Protein AF-A0ABC8UT02-F1 (afdb_monomer_lite)

Foldseek 3Di:
DVVVVVVVVVVVVVVPPPPPPAAAEAAQQPPVFADPPDDSVVVVVVDDHDPRHHYDGDDDPPPDDDDDDDPVRVD

Radius of gyration: 21.35 Å; chains: 1; bounding box: 38×45×58 Å

Structure (mmCIF, N/CA/C/O backbone):
data_AF-A0ABC8UT02-F1
#
_entry.id   AF-A0ABC8UT02-F1
#
loop_
_atom_site.group_PDB
_atom_site.id
_atom_site.type_symbol
_atom_site.label_atom_id
_atom_site.label_alt_id
_atom_site.label_comp_id
_atom_site.label_asym_id
_atom_site.label_entity_id
_atom_site.label_seq_id
_atom_site.pdbx_PDB_ins_code
_atom_site.Cartn_x
_atom_site.Cartn_y
_atom_site.Cartn_z
_atom_site.occupancy
_atom_site.B_iso_or_equiv
_atom_site.auth_seq_id
_atom_site.auth_comp_id
_atom_site.auth_asym_id
_atom_site.auth_atom_id
_atom_site.pdbx_PDB_model_num
ATOM 1 N N . MET A 1 1 ? -25.060 26.853 40.635 1.00 55.25 1 MET A N 1
ATOM 2 C CA . MET A 1 1 ? -25.661 25.552 40.252 1.00 55.25 1 MET A CA 1
ATOM 3 C C . MET A 1 1 ? -25.638 25.328 38.735 1.00 55.25 1 MET A C 1
ATOM 5 O O . MET A 1 1 ? -25.283 24.237 38.319 1.00 55.25 1 MET A O 1
ATOM 9 N N . ALA A 1 2 ? -25.901 26.351 37.908 1.00 58.81 2 ALA A N 1
ATOM 10 C CA . ALA A 1 2 ? -25.894 26.244 36.440 1.00 58.81 2 ALA A CA 1
ATOM 11 C C . AL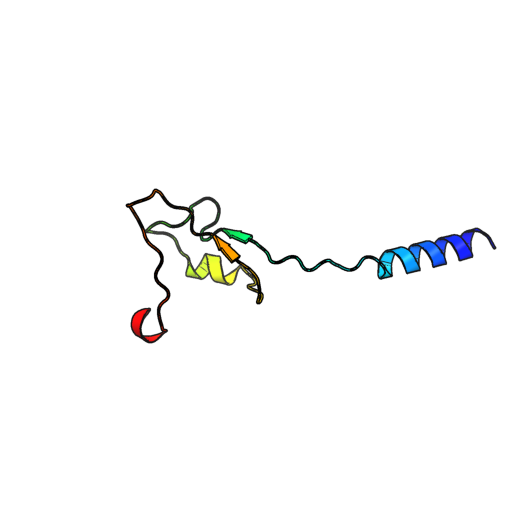A A 1 2 ? -24.540 25.838 35.805 1.00 58.81 2 ALA A C 1
ATOM 13 O O . ALA A 1 2 ? -24.518 25.002 34.909 1.00 58.81 2 ALA A O 1
ATOM 14 N N . SER A 1 3 ? -23.403 26.354 36.294 1.00 69.12 3 SER A N 1
ATOM 15 C CA . SER A 1 3 ? -22.076 26.047 35.722 1.00 69.12 3 SER A CA 1
ATOM 16 C C . SER A 1 3 ? -21.614 24.608 35.967 1.00 69.12 3 SER A C 1
ATOM 18 O O . SER A 1 3 ? -21.001 23.993 35.103 1.00 69.12 3 SER A O 1
ATOM 20 N N . LYS A 1 4 ? -21.938 24.047 37.135 1.00 69.62 4 LYS A N 1
ATOM 21 C CA . LYS A 1 4 ? -21.568 22.677 37.511 1.00 69.62 4 LYS A CA 1
ATOM 22 C C . LYS A 1 4 ? -22.343 21.653 36.675 1.00 69.62 4 LYS A C 1
ATOM 24 O O . LYS A 1 4 ? -21.765 20.676 36.222 1.00 69.62 4 LYS A O 1
ATOM 29 N N . ASN A 1 5 ? -23.618 21.937 36.402 1.00 75.25 5 ASN A N 1
ATOM 30 C CA . ASN A 1 5 ? -24.454 21.119 35.525 1.00 75.25 5 ASN A CA 1
ATOM 31 C C . ASN A 1 5 ? -23.988 21.213 34.063 1.00 75.25 5 ASN A C 1
ATOM 33 O O . ASN A 1 5 ? -23.941 20.196 33.383 1.00 75.25 5 ASN A O 1
ATOM 37 N N . LEU A 1 6 ? -23.570 22.399 33.605 1.00 79.69 6 LEU A N 1
ATOM 38 C CA . LEU A 1 6 ? -22.991 22.583 32.270 1.00 79.69 6 LEU A CA 1
ATOM 39 C C . LEU A 1 6 ? -21.682 21.797 32.091 1.00 79.69 6 LEU A C 1
ATOM 41 O O . LEU A 1 6 ? -21.504 21.131 31.075 1.00 79.69 6 LEU A O 1
ATOM 45 N N . LEU A 1 7 ? -20.793 21.820 33.090 1.00 79.00 7 LEU A N 1
ATOM 46 C CA . LEU A 1 7 ? -19.549 21.041 33.076 1.00 79.00 7 LEU A CA 1
ATOM 47 C C . LEU A 1 7 ? -19.810 19.527 33.067 1.00 79.00 7 LEU A C 1
ATOM 49 O O . LEU A 1 7 ? -19.130 18.797 32.354 1.00 79.00 7 LEU A O 1
ATOM 53 N N . VAL A 1 8 ? -20.814 19.057 33.815 1.00 83.75 8 VAL A N 1
ATOM 54 C CA . VAL A 1 8 ? -21.222 17.642 33.814 1.00 83.75 8 VAL A CA 1
ATOM 55 C C . VAL A 1 8 ? -21.792 17.233 32.454 1.00 83.75 8 VAL A C 1
ATOM 57 O O . VAL A 1 8 ? -21.430 16.181 31.940 1.00 83.75 8 VAL A O 1
ATOM 60 N N . VAL A 1 9 ? -22.621 18.074 31.830 1.00 84.12 9 VAL A N 1
ATOM 61 C CA . VAL A 1 9 ? -23.152 17.816 30.481 1.00 84.12 9 VAL A CA 1
ATOM 62 C C . VAL A 1 9 ? -22.027 17.774 29.442 1.00 84.12 9 VAL A C 1
ATOM 64 O O . VAL A 1 9 ? -21.994 16.854 28.632 1.00 84.12 9 VAL A O 1
ATOM 67 N N . LEU A 1 10 ? -21.063 18.700 29.495 1.00 80.62 10 LEU A N 1
ATOM 68 C CA . LEU A 1 10 ? -19.892 18.695 28.606 1.00 80.62 10 LEU A CA 1
ATOM 69 C C . LEU A 1 10 ? -19.029 17.438 28.779 1.00 80.62 10 LEU A C 1
ATOM 71 O O . LEU A 1 10 ? -18.594 16.856 27.788 1.00 80.62 10 LEU A O 1
ATOM 75 N N . ALA A 1 11 ? -18.819 16.989 30.019 1.00 78.19 11 ALA A N 1
ATOM 76 C CA . ALA A 1 11 ? -18.082 15.760 30.300 1.00 78.19 11 ALA A CA 1
ATOM 77 C C . ALA A 1 11 ? -18.809 14.517 29.761 1.00 78.19 11 ALA A C 1
ATOM 79 O O . ALA A 1 11 ? -18.177 13.641 29.177 1.00 78.19 11 ALA A O 1
ATOM 80 N N . ILE A 1 12 ? -20.138 14.458 29.896 1.00 77.00 12 ILE A N 1
ATOM 81 C CA . ILE A 1 12 ? -20.955 13.365 29.350 1.00 77.00 12 ILE A CA 1
ATOM 82 C C . ILE A 1 12 ? -20.900 13.359 27.817 1.00 77.00 12 ILE A C 1
ATOM 84 O O . ILE A 1 12 ? -20.715 12.300 27.230 1.00 77.00 12 ILE A O 1
ATOM 88 N N . VAL A 1 13 ? -20.996 14.522 27.163 1.00 74.00 13 VAL A N 1
ATOM 89 C CA . VAL A 1 13 ? -20.898 14.636 25.695 1.00 74.00 13 VAL A CA 1
ATOM 90 C C . VAL A 1 13 ? -19.518 14.210 25.187 1.00 74.00 13 VAL A C 1
ATOM 92 O O . VAL A 1 13 ? -19.436 13.518 24.179 1.00 74.00 13 VAL A O 1
ATOM 95 N N . ALA A 1 14 ? -18.440 14.554 25.897 1.00 69.62 14 ALA A N 1
ATOM 96 C CA . ALA A 1 14 ? -17.083 14.148 25.528 1.00 69.62 14 ALA A CA 1
ATOM 97 C C . ALA A 1 14 ? -16.861 12.626 25.624 1.00 69.62 14 ALA A C 1
ATOM 99 O O . ALA A 1 14 ? -16.151 12.061 24.798 1.00 69.62 14 ALA A O 1
ATOM 100 N N . VAL A 1 15 ? -17.486 11.957 26.601 1.00 70.56 15 VAL A N 1
ATOM 101 C CA . VAL A 1 15 ? -17.432 10.489 26.759 1.00 70.56 15 VAL A CA 1
ATOM 102 C C . VAL A 1 15 ? -18.380 9.777 25.787 1.00 70.56 15 VAL A C 1
ATOM 104 O O . VAL A 1 15 ? -18.108 8.659 25.360 1.00 70.56 15 VAL A O 1
ATOM 107 N N . ALA A 1 16 ? -19.484 10.426 25.416 1.00 63.69 16 ALA A N 1
ATOM 108 C CA . ALA A 1 16 ? -20.500 9.895 24.514 1.00 63.69 16 ALA A CA 1
ATOM 109 C C . ALA A 1 16 ? -20.211 10.151 23.027 1.00 63.69 16 ALA A C 1
ATOM 111 O O . ALA A 1 16 ? -21.097 9.923 22.208 1.00 63.69 16 ALA A O 1
ATOM 112 N N . LEU A 1 17 ? -19.009 10.609 22.658 1.00 61.94 17 LEU A N 1
ATOM 113 C CA . LEU A 1 17 ? -18.514 10.511 21.286 1.00 61.94 17 LEU A CA 1
ATOM 114 C C . LEU A 1 17 ? -17.950 9.095 21.103 1.00 61.94 17 LEU A C 1
ATOM 116 O O . LEU A 1 17 ? -16.780 8.877 21.426 1.00 61.94 17 LEU A O 1
ATOM 120 N N . PRO A 1 18 ? -18.723 8.103 20.614 1.00 58.62 18 PRO A N 1
ATOM 121 C CA . PRO A 1 18 ? -18.102 6.889 20.128 1.00 58.62 18 PRO A CA 1
ATOM 122 C C . PRO A 1 18 ? -17.117 7.311 19.040 1.00 58.62 18 PRO A C 1
ATOM 124 O O . PRO A 1 18 ? -17.506 7.924 18.043 1.00 58.62 18 PRO A O 1
ATOM 127 N N . SER A 1 19 ? -15.834 7.004 19.223 1.00 61.59 19 SER A N 1
ATOM 128 C CA . SER A 1 19 ? -14.912 6.961 18.098 1.00 61.59 19 SER A CA 1
ATOM 129 C C . SER A 1 19 ? -15.449 5.870 17.183 1.00 61.59 19 SER A C 1
ATOM 131 O O . SER A 1 19 ? -15.259 4.682 17.449 1.00 61.59 19 SER A O 1
ATOM 133 N N . VAL A 1 20 ? -16.214 6.252 16.164 1.00 60.88 20 VAL A N 1
ATOM 134 C CA . VAL A 1 20 ? -16.644 5.321 15.129 1.00 60.88 20 VAL A CA 1
ATOM 135 C C . VAL A 1 20 ? -15.358 4.841 14.466 1.00 60.88 20 VAL A C 1
ATOM 137 O O . VAL A 1 20 ? -14.739 5.574 13.699 1.00 60.88 20 VAL A O 1
ATOM 140 N N . ALA A 1 21 ? -14.905 3.645 14.838 1.00 65.25 21 ALA A N 1
ATOM 141 C CA . ALA A 1 21 ? -13.776 2.997 14.200 1.00 65.25 21 ALA A CA 1
ATOM 142 C C . ALA A 1 21 ? -14.251 2.563 12.811 1.00 65.25 21 ALA A C 1
ATOM 144 O O . ALA A 1 21 ? -14.818 1.485 12.641 1.00 65.25 21 ALA A O 1
ATOM 145 N N . MET A 1 22 ? -14.127 3.463 11.838 1.00 75.88 22 MET A N 1
ATOM 146 C CA . MET A 1 22 ? -14.349 3.121 10.440 1.00 75.88 22 MET A CA 1
ATOM 147 C C . MET A 1 22 ? -13.126 2.366 9.934 1.00 75.88 22 MET A C 1
ATOM 149 O O . MET A 1 22 ? -11.997 2.744 10.247 1.00 75.88 22 MET A O 1
ATOM 153 N N . ALA A 1 23 ? -13.364 1.310 9.157 1.00 87.31 23 ALA A N 1
ATOM 154 C CA . ALA A 1 23 ? -12.315 0.664 8.384 1.00 87.31 23 ALA A CA 1
ATOM 155 C C . ALA A 1 23 ? -11.582 1.715 7.541 1.00 87.31 23 ALA A C 1
ATOM 157 O O . ALA A 1 23 ? -12.222 2.531 6.872 1.00 87.31 23 ALA A O 1
ATOM 158 N N . ALA A 1 24 ? -10.254 1.712 7.595 1.00 92.31 24 ALA A N 1
ATOM 159 C CA . ALA A 1 24 ? -9.437 2.656 6.855 1.00 92.31 24 ALA A CA 1
ATOM 160 C C . ALA A 1 24 ? -9.138 2.140 5.444 1.00 92.31 24 ALA A C 1
ATOM 162 O O . ALA A 1 24 ? -8.901 0.949 5.232 1.00 92.31 24 ALA A O 1
ATOM 163 N N . GLU A 1 25 ? -9.077 3.057 4.481 1.00 96.19 25 GLU A N 1
ATOM 164 C CA . GLU A 1 25 ? -8.460 2.802 3.181 1.00 96.19 25 GLU A CA 1
ATOM 165 C C . GLU A 1 25 ? -6.992 3.232 3.227 1.00 96.19 25 GLU A C 1
ATOM 167 O O . GLU A 1 25 ? -6.669 4.405 3.426 1.00 96.19 25 GLU A O 1
ATOM 172 N N . ILE A 1 26 ? -6.087 2.274 3.046 1.00 97.25 26 ILE A N 1
ATOM 173 C CA . ILE A 1 26 ? -4.644 2.491 3.101 1.00 97.25 26 ILE A CA 1
ATOM 174 C C . ILE A 1 26 ? -4.079 2.373 1.687 1.00 97.25 26 ILE A C 1
ATOM 176 O O . ILE A 1 26 ? -4.002 1.288 1.111 1.00 97.25 26 ILE A O 1
ATOM 180 N N . TRP A 1 27 ? -3.652 3.509 1.141 1.00 98.00 27 TRP A N 1
ATOM 181 C CA . TRP A 1 27 ? -3.074 3.612 -0.197 1.00 98.00 27 TRP A CA 1
ATOM 182 C C . TRP A 1 27 ? -1.627 3.115 -0.194 1.00 98.00 27 TRP A C 1
ATOM 184 O O . TRP A 1 27 ? -0.731 3.750 0.373 1.00 98.00 27 TRP A O 1
ATOM 194 N N . VAL A 1 28 ? -1.403 1.952 -0.806 1.00 98.31 28 VAL A N 1
ATOM 195 C CA . VAL A 1 28 ? -0.101 1.278 -0.839 1.00 98.31 28 VAL A CA 1
ATOM 196 C C . VAL A 1 28 ? 0.906 2.138 -1.601 1.00 98.31 28 VAL A C 1
ATOM 198 O O . VAL A 1 28 ? 0.674 2.494 -2.752 1.00 98.31 28 VAL A O 1
ATOM 201 N N . GLY A 1 29 ? 2.012 2.497 -0.942 1.00 97.75 29 GLY A N 1
ATOM 202 C CA . GLY A 1 29 ? 3.036 3.398 -1.490 1.00 97.75 29 GLY A CA 1
ATOM 203 C C . GLY A 1 29 ? 2.689 4.892 -1.450 1.00 97.7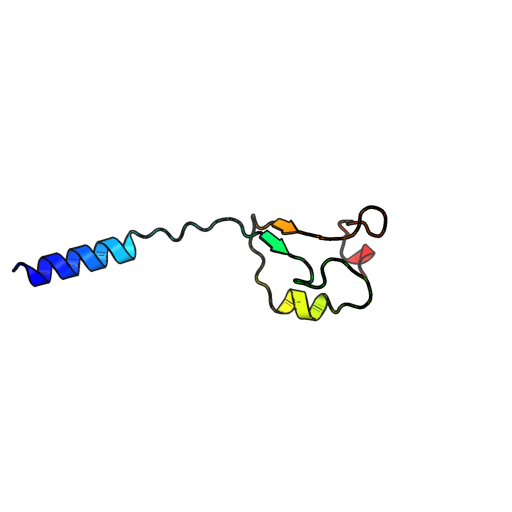5 29 GLY A C 1
ATOM 204 O O . GLY A 1 29 ? 3.493 5.713 -1.891 1.00 97.75 29 GLY A O 1
ATOM 205 N N . GLY A 1 30 ? 1.527 5.275 -0.903 1.00 96.44 30 GLY A N 1
ATOM 206 C CA . GLY A 1 30 ? 1.082 6.672 -0.853 1.00 96.44 30 GLY A CA 1
ATOM 207 C C . GLY A 1 30 ? 1.012 7.296 -2.248 1.00 96.44 30 GLY A C 1
ATOM 208 O O . GLY A 1 30 ? 0.526 6.667 -3.187 1.00 96.44 30 GLY A O 1
ATOM 209 N N . ASP A 1 31 ? 1.560 8.502 -2.402 1.00 95.56 31 ASP A N 1
ATOM 210 C CA . ASP A 1 31 ? 1.557 9.241 -3.674 1.00 95.56 31 ASP A CA 1
ATOM 211 C C . ASP A 1 31 ? 2.320 8.532 -4.803 1.00 95.56 31 ASP A C 1
ATOM 213 O O . ASP A 1 31 ? 2.112 8.830 -5.978 1.00 95.56 31 ASP A O 1
ATOM 217 N N . LYS A 1 32 ? 3.217 7.593 -4.470 1.00 97.06 32 LYS A N 1
ATOM 218 C CA . LYS A 1 32 ? 3.937 6.786 -5.466 1.00 97.06 32 LYS A CA 1
ATOM 219 C C . LYS A 1 32 ? 3.097 5.634 -6.015 1.00 97.06 32 LYS A C 1
ATOM 221 O O . LYS A 1 32 ? 3.393 5.155 -7.106 1.00 97.06 32 LYS A O 1
ATOM 226 N N . GLY A 1 33 ? 2.060 5.212 -5.293 1.00 97.69 33 GLY A N 1
ATOM 227 C CA . GLY A 1 33 ? 1.217 4.080 -5.667 1.00 97.69 33 GLY A CA 1
ATOM 228 C C . GLY A 1 33 ? 1.958 2.739 -5.679 1.00 97.69 33 GLY A C 1
ATOM 229 O O . GLY A 1 33 ? 2.969 2.544 -5.000 1.00 97.69 33 GLY A O 1
ATOM 230 N N . TRP A 1 34 ? 1.425 1.799 -6.459 1.00 98.31 34 TRP A N 1
ATOM 231 C CA . TRP A 1 34 ? 1.986 0.469 -6.675 1.00 98.31 34 TRP A CA 1
ATOM 232 C C . TRP A 1 34 ? 2.908 0.473 -7.903 1.00 98.31 34 TRP A C 1
ATOM 234 O O . TRP A 1 34 ? 2.440 0.548 -9.038 1.00 98.31 34 TRP A O 1
ATOM 244 N N . THR A 1 35 ? 4.220 0.434 -7.669 1.00 97.38 35 THR A N 1
ATOM 245 C CA . THR A 1 35 ? 5.278 0.616 -8.672 1.00 97.38 35 THR A CA 1
ATOM 246 C C . THR A 1 35 ? 6.533 -0.180 -8.297 1.00 97.38 35 THR A C 1
ATOM 248 O O . THR A 1 35 ? 6.685 -0.638 -7.167 1.00 97.38 35 THR A O 1
ATOM 251 N N . ILE A 1 36 ? 7.454 -0.334 -9.247 1.00 96.56 36 ILE A N 1
ATOM 252 C CA . ILE A 1 36 ? 8.814 -0.825 -8.988 1.00 96.56 36 ILE A CA 1
ATOM 253 C C . ILE A 1 36 ? 9.691 0.265 -8.348 1.00 96.56 36 ILE A C 1
ATOM 255 O O . ILE A 1 36 ? 9.338 1.446 -8.377 1.00 96.56 36 ILE A O 1
ATOM 259 N N . ASP A 1 37 ? 10.831 -0.146 -7.785 1.00 95.69 37 ASP A N 1
ATOM 260 C CA . ASP A 1 37 ? 11.866 0.725 -7.204 1.00 95.69 37 ASP A CA 1
ATOM 261 C C . ASP A 1 37 ? 11.388 1.633 -6.050 1.00 95.69 37 ASP A C 1
ATOM 263 O O . ASP A 1 37 ? 11.875 2.749 -5.860 1.00 95.69 37 ASP A O 1
ATOM 267 N N . PHE A 1 38 ? 10.443 1.140 -5.242 1.00 97.31 38 PHE A N 1
ATOM 268 C CA . PHE A 1 38 ? 9.948 1.801 -4.032 1.00 97.31 38 PHE A CA 1
ATOM 269 C C . PHE A 1 38 ? 10.135 0.918 -2.789 1.00 97.31 38 PHE A C 1
ATOM 271 O O . PHE A 1 38 ? 9.879 -0.287 -2.819 1.00 97.31 38 PHE A O 1
ATOM 278 N N . ASP A 1 39 ? 10.556 1.515 -1.670 1.00 97.69 39 ASP A N 1
ATOM 279 C CA . ASP A 1 39 ? 10.766 0.796 -0.409 1.00 97.69 39 ASP A CA 1
ATOM 280 C C . ASP A 1 39 ? 9.446 0.591 0.356 1.00 97.69 39 ASP A C 1
ATOM 282 O O . ASP A 1 39 ? 9.079 1.341 1.268 1.00 97.69 39 ASP A O 1
ATOM 286 N N . TYR A 1 40 ? 8.730 -0.476 -0.006 1.00 97.81 40 TYR A N 1
ATOM 287 C CA . TYR A 1 40 ? 7.505 -0.879 0.687 1.00 97.81 40 TYR A CA 1
ATOM 288 C C . TYR A 1 40 ? 7.744 -1.396 2.111 1.00 97.81 40 TYR A C 1
ATOM 290 O O . TYR A 1 40 ? 6.803 -1.407 2.903 1.00 97.81 40 TYR A O 1
ATOM 298 N N . GLN A 1 41 ? 8.970 -1.799 2.469 1.00 97.31 41 GLN A N 1
ATOM 299 C CA . GLN A 1 41 ? 9.280 -2.276 3.820 1.00 97.31 41 GLN A CA 1
ATOM 300 C C . GLN A 1 41 ? 9.295 -1.111 4.806 1.00 97.31 41 GLN A C 1
ATOM 302 O O . GLN A 1 41 ? 8.669 -1.186 5.863 1.00 97.31 4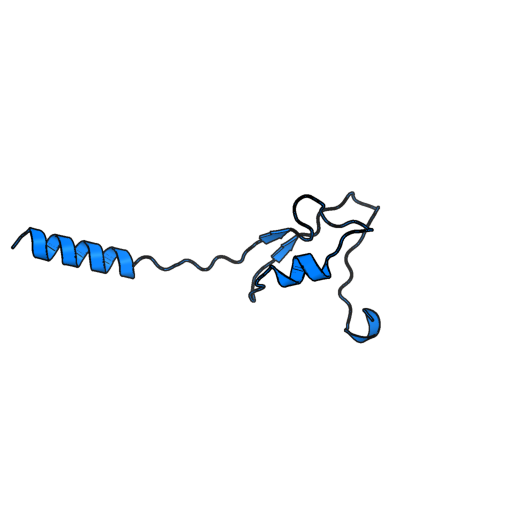1 GLN A O 1
ATOM 307 N N . THR A 1 42 ? 9.972 -0.019 4.452 1.00 98.00 42 THR A N 1
ATOM 308 C CA . THR A 1 42 ? 9.962 1.207 5.258 1.00 98.00 42 THR A CA 1
ATOM 309 C C . THR A 1 42 ? 8.564 1.818 5.294 1.00 98.00 42 THR A C 1
ATOM 311 O O . THR A 1 42 ? 8.071 2.118 6.379 1.00 98.00 42 THR A O 1
ATOM 314 N N . TRP A 1 43 ? 7.868 1.887 4.152 1.00 97.88 43 TRP A N 1
ATOM 315 C CA . TRP A 1 43 ? 6.483 2.369 4.112 1.00 97.88 43 TRP A CA 1
ATOM 316 C C . TRP A 1 43 ? 5.557 1.572 5.040 1.00 97.88 43 TRP A C 1
ATOM 318 O O . TRP A 1 43 ? 4.807 2.172 5.806 1.00 97.88 43 TRP A O 1
ATOM 328 N N . ALA A 1 44 ? 5.618 0.235 5.013 1.00 97.75 44 ALA A N 1
ATOM 329 C CA . ALA A 1 44 ? 4.742 -0.610 5.823 1.00 97.75 44 ALA A CA 1
ATOM 330 C C . ALA A 1 44 ? 5.030 -0.488 7.328 1.00 97.75 44 ALA A C 1
ATOM 332 O O . ALA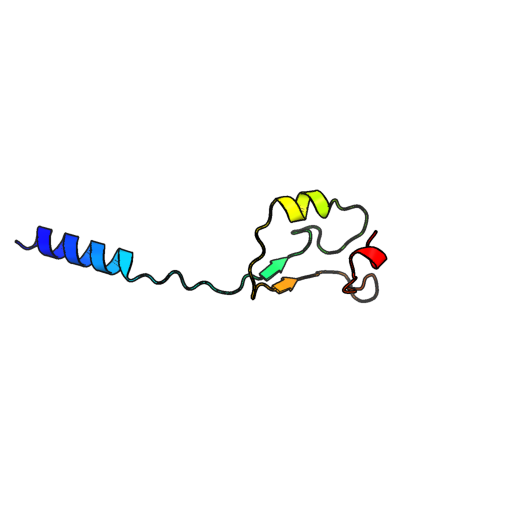 A 1 44 ? 4.096 -0.555 8.124 1.00 97.75 44 ALA A O 1
ATOM 333 N N . LYS A 1 45 ? 6.293 -0.269 7.727 1.00 97.94 45 LYS A N 1
ATOM 334 C CA . LYS A 1 45 ? 6.685 -0.075 9.139 1.00 97.94 45 LYS A CA 1
ATOM 335 C C . LYS A 1 45 ? 6.064 1.166 9.777 1.00 97.94 45 LYS A C 1
ATOM 337 O O . LYS A 1 45 ? 5.900 1.201 10.992 1.00 97.94 45 LYS A O 1
ATOM 342 N N . GLU A 1 46 ? 5.726 2.172 8.979 1.00 96.56 46 GLU A N 1
ATOM 343 C CA . GLU A 1 46 ? 5.108 3.414 9.450 1.00 96.56 46 GLU A CA 1
ATOM 344 C C . GLU A 1 46 ? 3.578 3.330 9.552 1.00 96.56 46 GLU A C 1
ATOM 346 O O . GLU A 1 46 ? 2.932 4.311 9.931 1.00 96.56 46 GLU A O 1
ATOM 351 N N . LYS A 1 47 ? 2.967 2.197 9.178 1.00 95.31 47 LYS A N 1
ATOM 352 C CA . LYS A 1 47 ? 1.510 2.019 9.175 1.00 95.31 47 LYS A CA 1
ATOM 353 C C . LYS A 1 47 ? 1.060 1.072 10.279 1.00 95.31 47 LYS A C 1
ATOM 355 O O . LYS A 1 47 ? 1.758 0.138 10.662 1.00 95.31 47 LYS A O 1
ATOM 360 N N . VAL A 1 48 ? -0.162 1.301 10.749 1.00 95.62 48 VAL A N 1
ATOM 361 C CA . VAL A 1 48 ? -0.903 0.371 11.602 1.00 95.62 48 VAL A CA 1
ATOM 362 C C . VAL A 1 48 ? -2.023 -0.214 10.754 1.00 95.62 48 VAL A C 1
ATOM 364 O O . VAL A 1 48 ? -2.834 0.538 10.221 1.00 95.62 48 VAL A O 1
ATOM 367 N N . PHE A 1 49 ? -2.045 -1.537 10.619 1.00 95.94 49 PHE A N 1
ATOM 368 C CA . PHE A 1 49 ? -3.072 -2.260 9.872 1.00 95.94 49 PHE A CA 1
ATOM 369 C C . PHE A 1 49 ? -4.013 -2.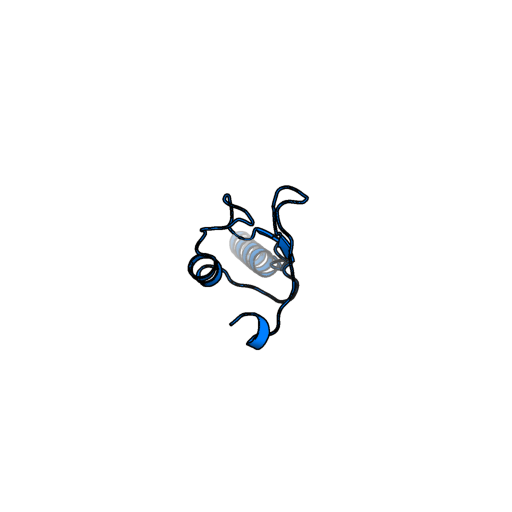951 10.853 1.00 95.94 49 PHE A C 1
ATOM 371 O O . PHE A 1 49 ? -3.574 -3.782 11.650 1.00 95.94 49 PHE A O 1
ATOM 378 N N . ASN A 1 50 ? -5.300 -2.627 10.787 1.00 95.62 50 ASN A N 1
ATOM 379 C CA . ASN A 1 50 ? -6.331 -3.234 11.613 1.00 95.62 50 ASN A CA 1
ATOM 380 C C . ASN A 1 50 ? -7.182 -4.198 10.784 1.00 95.62 50 ASN A C 1
ATOM 382 O O . ASN A 1 50 ? -7.315 -4.078 9.565 1.00 95.62 50 ASN A O 1
ATOM 386 N N . VAL A 1 51 ? -7.793 -5.175 11.455 1.00 95.31 51 VAL A N 1
ATOM 387 C CA . VAL A 1 51 ? -8.767 -6.055 10.803 1.00 95.31 51 VAL A CA 1
ATOM 388 C C . VAL A 1 51 ? -9.955 -5.218 10.332 1.00 95.31 51 VAL A C 1
ATOM 390 O O . VAL A 1 51 ? -10.564 -4.505 11.123 1.00 95.31 51 VAL A O 1
ATOM 393 N N . GLY A 1 52 ? -10.288 -5.344 9.048 1.00 95.06 52 GLY A N 1
ATOM 394 C CA . GLY A 1 52 ? -11.343 -4.572 8.391 1.00 95.06 52 GLY A CA 1
ATOM 395 C C . GLY A 1 52 ? -10.809 -3.477 7.470 1.00 95.06 52 GLY A C 1
ATOM 396 O O . GLY A 1 52 ? -11.531 -3.085 6.559 1.00 95.06 52 GLY A O 1
ATOM 397 N N . ASP A 1 53 ? -9.555 -3.045 7.639 1.00 96.69 53 ASP A N 1
ATOM 398 C CA . ASP A 1 53 ? -8.929 -2.075 6.738 1.00 96.69 53 ASP A CA 1
ATOM 399 C C . ASP A 1 53 ? -8.785 -2.638 5.316 1.00 96.69 53 ASP A C 1
ATOM 401 O O . A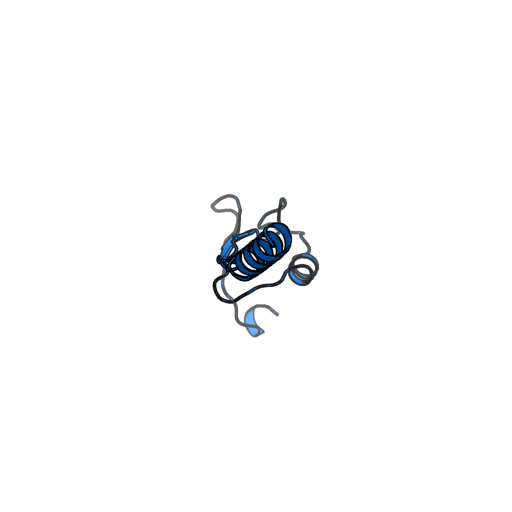SP A 1 53 ? -8.635 -3.844 5.096 1.00 96.69 53 ASP A O 1
ATOM 405 N N . THR A 1 54 ? -8.801 -1.738 4.336 1.00 97.44 54 THR A N 1
ATOM 406 C CA . THR A 1 54 ? -8.653 -2.052 2.914 1.00 97.44 54 THR A CA 1
ATOM 407 C C . THR A 1 54 ? -7.334 -1.502 2.389 1.00 97.44 54 THR A C 1
ATOM 409 O O . THR A 1 54 ? -7.041 -0.319 2.539 1.00 97.44 54 THR A O 1
ATOM 412 N N . LEU A 1 55 ? -6.541 -2.351 1.732 1.00 98.25 55 LEU A N 1
ATOM 413 C CA . LEU A 1 55 ? -5.334 -1.928 1.021 1.00 98.25 55 LEU A CA 1
ATOM 414 C C . LEU A 1 55 ? -5.682 -1.548 -0.420 1.00 98.25 55 LEU A C 1
ATOM 416 O O . LEU A 1 55 ? -6.149 -2.388 -1.190 1.00 98.25 55 LEU A O 1
ATOM 420 N N . VAL A 1 56 ? -5.420 -0.298 -0.790 1.00 98.19 56 VAL A N 1
ATOM 421 C CA . VAL A 1 56 ? -5.673 0.226 -2.135 1.00 98.19 56 VAL A CA 1
ATOM 422 C C . VAL A 1 56 ? -4.368 0.229 -2.927 1.00 98.19 56 VAL A C 1
ATOM 424 O O . VAL A 1 56 ? -3.444 0.986 -2.629 1.00 98.19 56 VAL A O 1
ATOM 427 N N . PHE A 1 57 ? -4.294 -0.622 -3.949 1.00 98.31 57 PHE A N 1
ATOM 428 C CA . PHE A 1 57 ? -3.162 -0.701 -4.874 1.00 98.31 57 PHE A CA 1
ATOM 429 C C . PHE A 1 57 ? -3.480 0.110 -6.130 1.00 98.31 57 PHE A C 1
ATOM 431 O O . PHE A 1 57 ? -4.203 -0.358 -7.007 1.00 98.31 57 PHE A O 1
ATOM 438 N N . ASN A 1 58 ? -2.948 1.328 -6.212 1.00 98.12 58 ASN A N 1
ATOM 439 C CA . ASN A 1 58 ? -3.161 2.213 -7.353 1.00 98.12 58 ASN A CA 1
ATOM 440 C C . ASN A 1 58 ? -2.041 2.055 -8.389 1.00 98.12 58 ASN A C 1
ATOM 442 O O . ASN A 1 58 ? -0.878 2.288 -8.064 1.00 98.12 58 ASN A O 1
ATOM 446 N N . TYR A 1 59 ? -2.385 1.672 -9.619 1.00 97.50 59 TYR A N 1
ATOM 447 C CA . TYR A 1 59 ? -1.444 1.516 -10.728 1.00 97.50 59 TYR A CA 1
ATOM 448 C C . TYR A 1 59 ? -2.148 1.579 -12.088 1.00 97.50 59 TYR A C 1
ATOM 450 O O . TYR A 1 59 ? -3.346 1.318 -12.200 1.00 97.50 59 TYR A O 1
ATOM 458 N N . THR A 1 60 ? -1.390 1.875 -13.148 1.00 96.88 60 THR A N 1
ATOM 459 C CA . THR A 1 60 ? -1.908 1.847 -14.523 1.00 96.88 60 THR A CA 1
ATOM 460 C C . THR A 1 60 ? -2.304 0.426 -14.913 1.00 96.88 60 THR A C 1
ATOM 462 O O . THR A 1 60 ? -1.482 -0.494 -14.882 1.00 96.88 60 THR A O 1
ATOM 465 N N . GLN A 1 61 ? -3.558 0.242 -15.328 1.00 95.56 61 GLN A N 1
ATOM 466 C CA . GLN A 1 61 ? -4.078 -1.059 -15.743 1.00 95.56 61 GLN A CA 1
ATOM 467 C C . GLN A 1 61 ? -3.162 -1.722 -16.790 1.00 95.56 61 GLN A C 1
ATOM 469 O O . GLN A 1 61 ? -2.656 -1.073 -17.707 1.00 95.56 61 GLN A O 1
ATOM 474 N N . GLY A 1 62 ? -2.915 -3.024 -16.623 1.00 96.56 62 GLY A N 1
ATOM 475 C CA . GLY A 1 62 ? -2.063 -3.822 -17.511 1.00 96.56 62 GLY A CA 1
ATOM 476 C C . GLY A 1 62 ? -0.555 -3.726 -17.251 1.00 96.56 62 GLY A C 1
ATOM 477 O O . GLY A 1 62 ? 0.183 -4.522 -17.819 1.00 96.56 62 GLY A O 1
ATOM 478 N N . HIS A 1 63 ? -0.090 -2.811 -16.392 1.00 96.19 63 HIS A N 1
ATOM 479 C CA . HIS A 1 63 ? 1.342 -2.666 -16.081 1.00 96.19 63 HIS A CA 1
ATOM 480 C C . HIS A 1 63 ? 1.761 -3.457 -14.842 1.00 96.19 63 HIS A C 1
ATOM 482 O O . HIS A 1 63 ? 2.882 -3.954 -14.765 1.00 96.19 63 HIS A O 1
ATOM 488 N N . HIS A 1 64 ? 0.847 -3.596 -13.884 1.00 97.56 64 HIS A N 1
ATOM 489 C CA . HIS A 1 64 ? 1.073 -4.327 -12.646 1.00 97.56 64 HIS A CA 1
ATOM 490 C C . HIS A 1 64 ? -0.133 -5.211 -12.323 1.00 97.56 64 HIS A C 1
ATOM 492 O O . HIS A 1 64 ? -1.184 -5.139 -12.964 1.00 97.56 64 HIS A O 1
ATOM 498 N N . ASN A 1 65 ? 0.035 -6.074 -11.330 1.00 97.44 65 ASN A N 1
ATOM 499 C CA . ASN A 1 65 ? -1.029 -6.860 -10.728 1.00 97.44 65 ASN A CA 1
ATOM 500 C C . ASN A 1 65 ? -0.810 -6.930 -9.211 1.00 97.44 65 ASN A C 1
ATOM 502 O O . ASN A 1 65 ? 0.171 -6.401 -8.684 1.00 97.44 65 ASN A O 1
ATOM 506 N N . VAL A 1 66 ? -1.742 -7.574 -8.511 1.00 97.44 66 VAL A N 1
ATOM 507 C CA . VAL A 1 66 ? -1.646 -7.830 -7.072 1.00 97.44 66 VAL A CA 1
ATOM 508 C C . VAL A 1 66 ? -1.924 -9.305 -6.842 1.00 97.44 66 VAL A C 1
ATOM 510 O O . VAL A 1 66 ? -2.981 -9.808 -7.221 1.00 97.44 66 VAL A O 1
ATOM 513 N N . ILE A 1 67 ? -0.972 -10.001 -6.226 1.00 97.00 67 ILE A N 1
ATOM 514 C CA . ILE A 1 67 ? -1.077 -11.425 -5.912 1.00 97.00 67 ILE A CA 1
ATOM 515 C C . ILE A 1 67 ? -0.833 -11.595 -4.417 1.00 97.00 67 ILE A C 1
ATOM 517 O O . ILE A 1 67 ? 0.188 -11.161 -3.887 1.00 97.00 67 ILE A O 1
ATOM 521 N N . LYS A 1 68 ? -1.769 -12.250 -3.725 1.00 96.88 68 LYS A N 1
ATOM 522 C CA . LYS A 1 68 ? -1.576 -12.642 -2.328 1.00 96.88 68 LYS A CA 1
ATOM 523 C C . LYS A 1 68 ? -0.636 -13.845 -2.276 1.00 96.88 68 LYS A C 1
ATOM 525 O O . LYS A 1 68 ? -0.970 -14.904 -2.801 1.00 96.88 68 LYS A O 1
ATOM 530 N N . ALA A 1 69 ? 0.499 -13.686 -1.608 1.00 95.19 69 ALA A N 1
ATOM 531 C CA . ALA A 1 69 ? 1.500 -14.733 -1.452 1.00 95.19 69 ALA A CA 1
ATOM 532 C C . ALA A 1 69 ? 1.514 -15.310 -0.027 1.00 95.19 69 ALA A C 1
ATOM 534 O O . ALA A 1 69 ? 1.083 -14.671 0.937 1.00 95.19 69 ALA A O 1
ATOM 535 N N . THR A 1 70 ? 2.021 -16.536 0.105 1.00 97.88 70 THR A N 1
ATOM 536 C CA . THR A 1 70 ? 2.489 -17.072 1.391 1.00 97.88 70 THR A CA 1
ATOM 537 C C . THR A 1 70 ? 3.894 -16.545 1.674 1.00 97.88 70 THR A C 1
ATOM 539 O O . THR A 1 70 ? 4.562 -16.062 0.764 1.00 97.88 70 THR A O 1
ATOM 542 N N . LYS A 1 71 ? 4.387 -16.695 2.910 1.00 95.00 71 LYS A N 1
ATOM 543 C CA . LYS A 1 71 ? 5.765 -16.303 3.252 1.00 95.00 71 LYS A CA 1
ATOM 544 C C . LYS A 1 71 ? 6.803 -16.958 2.327 1.00 95.00 71 LYS A C 1
ATOM 546 O O . LYS A 1 71 ? 7.685 -16.280 1.834 1.00 95.00 71 LYS A O 1
ATOM 551 N N . ILE A 1 72 ? 6.649 -18.254 2.047 1.00 96.56 72 ILE A N 1
ATOM 552 C CA . ILE A 1 72 ? 7.589 -19.021 1.210 1.00 96.56 72 ILE A CA 1
ATOM 553 C C . ILE A 1 72 ? 7.606 -18.523 -0.240 1.00 96.56 72 ILE A C 1
ATOM 555 O O . ILE A 1 72 ? 8.640 -18.586 -0.880 1.00 96.56 72 ILE A O 1
ATOM 559 N N . ALA A 1 73 ? 6.467 -18.075 -0.771 1.00 95.38 73 ALA A N 1
ATOM 560 C CA . ALA A 1 73 ? 6.394 -17.560 -2.138 1.00 95.38 73 ALA A CA 1
ATOM 561 C C . ALA A 1 73 ? 6.795 -16.077 -2.248 1.00 95.38 73 ALA A C 1
ATOM 563 O O . ALA A 1 73 ? 6.929 -15.574 -3.360 1.00 95.38 73 ALA A O 1
ATOM 564 N N . PHE A 1 74 ? 6.888 -15.375 -1.115 1.00 93.31 74 PHE A N 1
ATOM 565 C CA . PHE A 1 74 ? 7.294 -13.974 -1.046 1.00 93.31 74 PHE A CA 1
ATOM 566 C C . PHE A 1 74 ? 8.812 -13.812 -0.891 1.00 93.31 74 PHE A C 1
ATOM 568 O O . PHE A 1 74 ? 9.364 -12.866 -1.449 1.00 93.31 74 PHE A O 1
ATOM 575 N N . ASP A 1 75 ? 9.447 -14.707 -0.128 1.00 90.31 75 ASP A N 1
ATOM 576 C CA . ASP A 1 75 ? 10.904 -14.761 0.070 1.00 90.31 75 ASP A CA 1
ATOM 577 C C . ASP A 1 75 ? 11.633 -15.385 -1.134 1.00 90.31 75 ASP A C 1
ATOM 579 O O . ASP A 1 75 ? 12.760 -14.924 -1.430 1.00 90.31 75 ASP A O 1
#

Sequence (75 aa):
MASKNLLVVLAIVAVALPSVAMAAEIWVGGDKGWTIDFDYQTWAKEKVFNVGDTLVFNYTQGHHNVIKATKIAFD

pLDDT: mean 88.87, std 12.78, range [55.25, 98.31]

Organism: NCBI:txid185542

Secondary structure (DSSP, 8-state):
-HHHHHHHHHHHHHHT-----PPPEEETTGGG-S-SS--HHHHHHT----TT-EEE----TTT-------HHHH-

InterPro domains:
  IPR003245 Phytocyanin domain [PF02298] (34-74)
  IPR003245 Phytocyanin domain [PS51485] (24-75)
  IPR008972 Cupredoxin [G3DSA:2.60.40.420] (21-75)
  IPR008972 Cupredoxin [SSF49503] (22-75)
  IPR039391 Phytocyanin-like [PTHR33021] (21-75)